Protein AF-A0A660L947-F1 (afdb_monomer)

Organism: NCBI:txid166793

Mean predicted aligned error: 6.36 Å

Foldseek 3Di:
DAKDKVVDLLVLLVCVLVVAKDWIKIWHPDDPPDTDIWIKIKHQLVPDPPDDPPDDDSQWIWIATDVLRDIDIDHPPDQLLVVLVNNVVPDPDPNSVRSSVSSVSNSVCNVCVPPD

Radius of gyration: 14.05 Å; Cα contacts (8 Å, |Δi|>4): 184; chains: 1; bounding box: 33×22×45 Å

pLDDT: mean 83.35, std 12.43, range [47.78, 96.0]

Secondary structure (DSSP, 8-state):
--EEEES-HHHHHHHHHTT--EEEEEEETT-SS---EEEEEEEEGGGSTT---SSS-TTEEEEEETTTTEEEEEESS--HHHHHIIIII-SS-HHHHHHHHHHHHHHHHHH-TT--

Structure (mmCIF, N/CA/C/O backbone):
data_AF-A0A660L947-F1
#
_entry.id   AF-A0A660L947-F1
#
loop_
_atom_site.group_PDB
_atom_site.id
_atom_site.type_symbol
_atom_site.label_atom_id
_atom_site.label_alt_id
_atom_site.label_comp_id
_atom_site.label_asym_id
_atom_site.label_entity_id
_atom_site.label_seq_id
_atom_site.pdbx_PDB_ins_code
_atom_site.Cartn_x
_atom_site.Cartn_y
_atom_site.Cartn_z
_atom_site.occupancy
_atom_site.B_iso_or_equiv
_atom_site.auth_seq_id
_atom_site.auth_comp_id
_atom_site.auth_asym_id
_atom_site.auth_atom_id
_atom_site.pdbx_PDB_model_num
ATOM 1 N N . MET A 1 1 ? 1.705 5.621 16.627 1.00 70.31 1 MET A N 1
ATOM 2 C CA . MET A 1 1 ? 0.558 4.683 16.625 1.00 70.31 1 MET A CA 1
ATOM 3 C C . MET A 1 1 ? 1.122 3.273 16.566 1.00 70.31 1 MET A C 1
ATOM 5 O O . MET A 1 1 ? 2.053 3.085 15.801 1.00 70.31 1 MET A O 1
ATOM 9 N N . ASN A 1 2 ? 0.660 2.324 17.389 1.00 83.62 2 ASN A N 1
ATOM 10 C CA . ASN A 1 2 ? 1.257 0.980 17.404 1.00 83.62 2 ASN A CA 1
ATOM 11 C C . ASN A 1 2 ? 0.555 0.078 16.374 1.00 83.62 2 ASN A C 1
ATOM 13 O O . ASN A 1 2 ? -0.573 -0.374 16.614 1.00 83.62 2 ASN A O 1
ATOM 17 N N . LEU A 1 3 ? 1.200 -0.085 15.219 1.00 89.25 3 LEU A N 1
ATOM 18 C CA . LEU A 1 3 ? 0.708 -0.842 14.072 1.00 89.25 3 LEU A CA 1
ATOM 19 C C . LEU A 1 3 ? 1.129 -2.306 14.188 1.00 89.25 3 LEU A C 1
ATOM 21 O O . LEU A 1 3 ? 2.276 -2.603 14.509 1.00 89.25 3 LEU A O 1
ATOM 25 N N . LYS A 1 4 ? 0.208 -3.215 13.885 1.00 91.31 4 LYS A N 1
ATOM 26 C CA . LYS A 1 4 ? 0.506 -4.626 13.667 1.00 91.31 4 LYS A CA 1
ATOM 27 C C . LYS A 1 4 ? 0.398 -4.911 12.174 1.00 91.31 4 LYS A C 1
ATOM 29 O O . LYS A 1 4 ? -0.655 -4.670 11.588 1.00 91.31 4 LYS A O 1
ATOM 34 N N . TRP A 1 5 ? 1.474 -5.444 11.613 1.00 93.25 5 TRP A N 1
ATOM 35 C CA . TRP A 1 5 ? 1.633 -5.737 10.194 1.00 93.25 5 TRP A CA 1
ATOM 36 C C . TRP A 1 5 ? 1.489 -7.231 9.930 1.00 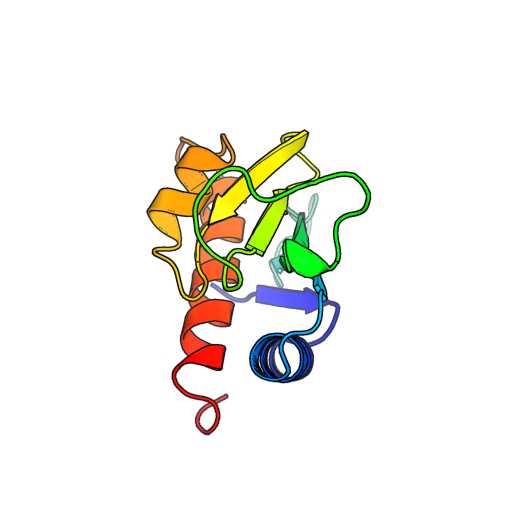93.25 5 TRP A C 1
ATOM 38 O O . TRP A 1 5 ? 1.929 -8.043 10.747 1.00 93.25 5 TRP A O 1
ATOM 48 N N . GLN A 1 6 ? 0.855 -7.586 8.816 1.00 92.62 6 GLN A N 1
ATOM 49 C CA . GLN A 1 6 ? 0.859 -8.941 8.274 1.00 92.62 6 GLN A CA 1
ATOM 50 C C . GLN A 1 6 ? 0.918 -8.871 6.740 1.00 92.62 6 GLN A C 1
ATOM 52 O O . GLN A 1 6 ? -0.075 -8.449 6.143 1.00 92.62 6 GLN A O 1
ATOM 57 N N . PRO A 1 7 ? 2.017 -9.288 6.078 1.00 93.50 7 PRO A N 1
ATOM 58 C CA . PRO A 1 7 ? 3.336 -9.710 6.602 1.00 93.50 7 PRO A CA 1
ATOM 59 C C 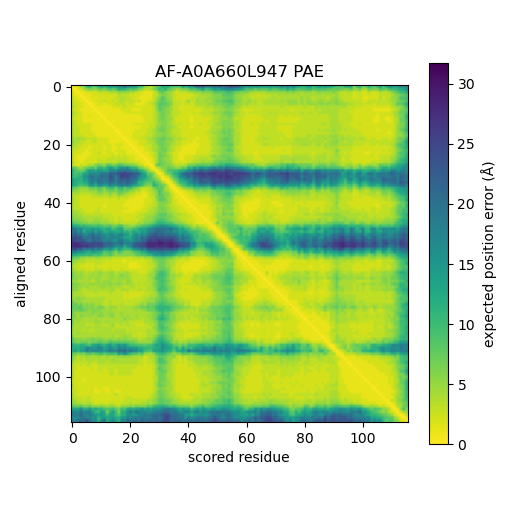. PRO A 1 7 ? 4.086 -8.644 7.425 1.00 93.50 7 PRO A C 1
ATOM 61 O O . PRO A 1 7 ? 3.584 -7.536 7.583 1.00 93.50 7 PRO A O 1
ATOM 64 N N . GLU A 1 8 ? 5.269 -8.966 7.967 1.00 94.38 8 GLU A N 1
ATOM 65 C CA . GLU A 1 8 ? 6.091 -7.997 8.712 1.00 94.38 8 GLU A CA 1
ATOM 66 C C . GLU A 1 8 ? 6.566 -6.834 7.824 1.00 94.38 8 GLU A C 1
ATOM 68 O O . GLU A 1 8 ? 6.812 -6.998 6.629 1.00 94.38 8 GLU A O 1
ATOM 73 N N . LEU A 1 9 ? 6.716 -5.642 8.414 1.00 93.38 9 LEU A N 1
ATOM 74 C CA . LEU A 1 9 ? 7.093 -4.427 7.680 1.00 93.38 9 LEU A CA 1
ATOM 75 C C . LEU A 1 9 ? 8.439 -4.572 6.951 1.00 93.38 9 LEU A C 1
ATOM 77 O O . LEU A 1 9 ? 8.567 -4.110 5.822 1.00 93.38 9 LEU A O 1
ATOM 81 N N . ASN A 1 10 ? 9.420 -5.236 7.566 1.00 92.88 10 ASN A N 1
ATOM 82 C CA . ASN A 1 10 ? 10.756 -5.391 6.985 1.00 92.88 10 ASN A CA 1
ATOM 83 C C . ASN A 1 10 ? 10.735 -6.237 5.709 1.00 92.88 10 ASN A C 1
ATOM 85 O O . ASN A 1 10 ? 11.359 -5.856 4.718 1.00 92.88 10 ASN A O 1
ATOM 89 N N . ASP A 1 11 ? 9.957 -7.321 5.702 1.00 94.62 11 ASP A N 1
ATOM 90 C CA . ASP A 1 11 ? 9.767 -8.155 4.514 1.00 94.62 11 ASP A CA 1
ATOM 91 C C . ASP A 1 11 ? 9.100 -7.349 3.396 1.00 94.62 11 ASP A C 1
ATOM 93 O O . ASP A 1 11 ? 9.557 -7.357 2.252 1.00 94.62 11 ASP A O 1
ATOM 97 N N . LEU A 1 12 ? 8.053 -6.587 3.733 1.00 94.94 12 LEU A N 1
ATOM 98 C CA . LEU A 1 12 ? 7.344 -5.732 2.778 1.00 94.94 12 LEU A CA 1
ATOM 99 C C . LEU A 1 12 ? 8.264 -4.674 2.161 1.00 94.94 12 LEU A C 1
ATOM 101 O O . LEU A 1 12 ? 8.251 -4.496 0.943 1.00 94.94 12 LEU A O 1
ATOM 105 N N . CYS A 1 13 ? 9.086 -4.008 2.975 1.00 93.50 13 CYS A N 1
ATOM 106 C CA . CYS A 1 13 ? 10.094 -3.063 2.499 1.00 93.50 13 CYS A CA 1
ATOM 107 C C . CYS A 1 13 ? 11.098 -3.746 1.562 1.00 93.50 13 CYS A C 1
ATOM 109 O O . CYS A 1 13 ? 11.371 -3.221 0.484 1.00 93.50 13 CYS A O 1
ATOM 111 N N . GLY A 1 14 ? 11.609 -4.926 1.930 1.00 93.19 14 GLY A N 1
ATOM 112 C CA . GLY A 1 14 ? 12.539 -5.699 1.103 1.00 93.19 14 GLY A CA 1
ATOM 113 C C . GLY A 1 14 ? 11.948 -6.064 -0.261 1.00 93.19 14 GLY A C 1
ATOM 114 O O . GLY A 1 14 ? 12.587 -5.847 -1.291 1.00 93.19 14 GLY A O 1
ATOM 115 N N . HIS A 1 15 ? 10.699 -6.536 -0.287 1.00 93.81 15 HIS A N 1
ATOM 116 C CA . HIS A 1 15 ? 9.981 -6.823 -1.529 1.00 93.81 15 HIS A CA 1
ATOM 117 C C . HIS A 1 15 ? 9.757 -5.567 -2.379 1.00 93.81 15 HIS A C 1
ATOM 119 O O . HIS A 1 15 ? 9.973 -5.614 -3.591 1.00 93.81 15 HIS A O 1
ATOM 125 N N . LEU A 1 16 ? 9.378 -4.441 -1.767 1.00 91.62 16 LEU A N 1
ATOM 126 C CA . LEU A 1 16 ? 9.153 -3.193 -2.495 1.00 91.62 16 LEU A CA 1
ATOM 127 C C . LEU A 1 16 ? 10.453 -2.643 -3.104 1.00 91.62 16 LEU A C 1
ATOM 129 O O . LEU A 1 16 ? 10.456 -2.232 -4.263 1.00 91.62 16 LEU A O 1
ATOM 133 N N . ILE A 1 17 ? 11.566 -2.693 -2.360 1.00 90.88 17 ILE A N 1
ATOM 134 C CA . ILE A 1 17 ? 12.907 -2.311 -2.840 1.00 90.88 17 ILE A CA 1
ATOM 135 C C . ILE A 1 17 ? 13.337 -3.200 -4.012 1.00 90.88 17 ILE A C 1
ATOM 137 O O . ILE A 1 17 ? 13.889 -2.706 -4.994 1.00 90.88 17 ILE A O 1
ATOM 141 N N . ALA A 1 18 ? 13.041 -4.500 -3.944 1.00 91.81 18 ALA A N 1
ATOM 142 C CA . ALA A 1 18 ? 13.278 -5.439 -5.038 1.00 91.81 18 ALA A CA 1
ATOM 143 C C . ALA A 1 18 ? 12.319 -5.246 -6.234 1.00 91.81 18 ALA A C 1
ATOM 145 O O . ALA A 1 18 ? 12.455 -5.919 -7.255 1.00 91.81 18 ALA A O 1
ATOM 146 N N . GLY A 1 19 ? 11.352 -4.328 -6.137 1.00 90.69 19 GLY A N 1
ATOM 147 C CA . GLY A 1 19 ? 10.392 -4.052 -7.198 1.00 90.69 19 GLY A CA 1
ATOM 148 C C . GLY A 1 19 ? 9.317 -5.129 -7.349 1.00 90.69 19 GLY A C 1
ATOM 149 O O . GLY A 1 19 ? 8.771 -5.286 -8.441 1.00 90.69 19 GLY A O 1
ATOM 150 N N . HIS A 1 20 ? 9.019 -5.881 -6.292 1.00 93.62 20 HIS A N 1
ATOM 151 C CA . HIS A 1 20 ? 7.971 -6.896 -6.288 1.00 93.62 20 HIS A CA 1
ATOM 152 C C . HIS A 1 20 ? 6.651 -6.343 -5.750 1.00 93.62 20 HIS A C 1
ATOM 154 O O . HIS A 1 20 ? 6.628 -5.541 -4.816 1.00 93.62 20 HIS A O 1
ATOM 160 N N . GLY A 1 21 ? 5.541 -6.810 -6.327 1.00 93.88 21 GLY A N 1
ATOM 161 C CA . GLY A 1 21 ? 4.212 -6.555 -5.785 1.00 93.88 21 GLY A CA 1
ATOM 162 C C . GLY A 1 21 ? 4.057 -7.121 -4.373 1.00 93.88 21 GLY A C 1
ATOM 163 O O . GLY A 1 21 ? 4.566 -8.197 -4.064 1.00 93.88 21 GLY A O 1
ATOM 164 N N . ILE A 1 22 ? 3.335 -6.395 -3.525 1.00 95.56 22 ILE A N 1
ATOM 165 C CA . ILE A 1 22 ? 3.055 -6.777 -2.142 1.00 95.56 22 ILE A CA 1
ATOM 166 C C . ILE A 1 22 ? 1.568 -6.628 -1.833 1.00 95.56 22 ILE A C 1
ATOM 168 O O . ILE A 1 22 ? 0.891 -5.732 -2.332 1.00 95.56 22 ILE A O 1
ATOM 172 N N . SER A 1 23 ? 1.069 -7.487 -0.953 1.00 96.00 23 SER A N 1
ATOM 173 C CA . SER A 1 23 ? -0.254 -7.365 -0.344 1.00 96.00 23 SER A CA 1
ATOM 174 C C . SER A 1 23 ? -0.104 -7.491 1.159 1.00 96.00 23 SER A C 1
ATOM 176 O O . SER A 1 23 ? 0.556 -8.422 1.626 1.00 96.00 23 SER A O 1
ATOM 178 N N . PHE A 1 24 ? -0.706 -6.586 1.915 1.00 94.88 24 PHE A N 1
ATOM 179 C CA . PHE A 1 24 ? -0.569 -6.597 3.361 1.00 94.88 24 PHE A CA 1
ATOM 180 C C . PHE A 1 24 ? -1.802 -6.051 4.066 1.00 94.88 24 PHE A C 1
ATOM 182 O O . PHE A 1 24 ? -2.540 -5.216 3.542 1.00 94.88 24 PHE A O 1
ATOM 189 N N . ASN A 1 25 ? -1.982 -6.524 5.292 1.00 93.62 25 ASN A N 1
ATOM 190 C CA . ASN A 1 25 ? -2.975 -6.053 6.235 1.00 93.62 25 ASN A CA 1
ATOM 191 C C . ASN A 1 25 ? -2.285 -5.296 7.375 1.00 93.62 25 ASN A C 1
ATOM 193 O O . ASN A 1 25 ? -1.263 -5.742 7.909 1.00 93.62 25 ASN A O 1
ATOM 197 N N . VAL A 1 26 ? -2.865 -4.168 7.784 1.00 91.38 26 VAL A N 1
ATOM 198 C CA . VAL A 1 26 ? -2.423 -3.420 8.967 1.00 91.38 26 VAL A CA 1
ATOM 199 C C . VAL A 1 26 ? -3.579 -3.242 9.938 1.00 91.38 26 VAL A C 1
ATOM 201 O O . VAL A 1 26 ? -4.669 -2.824 9.557 1.00 91.38 26 VAL A O 1
ATOM 204 N N . THR A 1 27 ? -3.324 -3.519 11.217 1.00 90.56 27 THR A N 1
ATOM 205 C CA . THR A 1 27 ? -4.280 -3.347 12.323 1.00 90.56 27 THR A CA 1
ATOM 206 C C . THR A 1 27 ? -3.677 -2.551 13.477 1.00 90.56 27 THR A C 1
ATOM 208 O O . THR A 1 27 ? -2.461 -2.395 13.589 1.00 90.56 27 THR A O 1
ATOM 211 N N . LEU A 1 28 ? -4.520 -2.063 14.390 1.00 86.25 28 LEU A N 1
ATOM 212 C CA . LEU A 1 28 ? -4.071 -1.464 15.652 1.00 86.25 28 LEU A CA 1
ATOM 213 C C . LEU A 1 28 ? -3.861 -2.524 16.747 1.00 86.25 28 LEU A C 1
ATOM 215 O O . LEU A 1 28 ? -4.730 -3.359 17.005 1.00 86.25 28 LEU A O 1
ATOM 219 N N . HIS A 1 29 ? -2.735 -2.444 17.467 1.00 73.88 29 HIS A N 1
ATOM 220 C CA . HIS A 1 29 ? -2.334 -3.429 18.485 1.00 73.88 29 HIS A CA 1
ATOM 221 C C . HIS A 1 29 ? -3.251 -3.483 19.735 1.00 73.88 29 HIS A C 1
ATOM 223 O O . HIS A 1 29 ? -3.170 -4.436 20.508 1.00 73.88 29 HIS A O 1
ATOM 229 N N . ARG A 1 30 ? -4.118 -2.486 19.993 1.00 64.25 30 ARG A N 1
ATOM 230 C CA . ARG A 1 30 ? -4.687 -2.258 21.345 1.00 64.25 30 ARG A CA 1
ATOM 231 C C . ARG A 1 30 ? -6.210 -2.127 21.502 1.00 64.25 30 ARG A C 1
ATOM 233 O O . ARG A 1 30 ? -6.643 -1.749 22.586 1.00 64.25 30 ARG A O 1
ATOM 240 N N . THR A 1 31 ? -7.045 -2.459 20.518 1.00 56.56 31 THR A N 1
ATOM 241 C CA . THR A 1 31 ? -8.513 -2.336 20.679 1.00 56.56 31 THR A CA 1
ATOM 242 C C . THR A 1 31 ? -9.224 -3.687 20.869 1.00 56.56 31 THR A C 1
ATOM 244 O O . THR A 1 31 ? -9.049 -4.620 20.088 1.00 56.56 31 THR A O 1
ATOM 247 N N . LEU A 1 32 ? -10.023 -3.786 21.945 1.00 57.62 32 LEU A N 1
ATOM 248 C CA . LEU A 1 32 ? -10.793 -4.971 22.381 1.00 57.62 32 LEU A CA 1
ATOM 249 C C . LEU A 1 32 ? -12.170 -5.120 21.694 1.00 57.62 32 LEU A C 1
ATOM 251 O O . LEU A 1 32 ? -12.851 -6.121 21.889 1.00 57.62 32 LEU A O 1
ATOM 255 N N . ARG A 1 33 ? -12.588 -4.151 20.872 1.00 55.62 33 ARG A N 1
ATOM 256 C CA . ARG A 1 33 ? -13.791 -4.212 20.025 1.00 55.62 33 ARG A CA 1
ATOM 257 C C . ARG A 1 33 ? -13.395 -3.795 18.614 1.00 55.62 33 ARG A C 1
ATOM 259 O O . ARG A 1 33 ? -12.751 -2.759 18.484 1.00 55.62 33 ARG A O 1
ATOM 266 N N . SER A 1 34 ? -13.723 -4.637 17.627 1.00 60.34 34 SER A N 1
ATOM 267 C CA . SER A 1 34 ? -13.509 -4.447 16.179 1.00 60.34 34 SER A CA 1
ATOM 268 C C . SER A 1 34 ? -12.206 -3.712 15.842 1.00 60.34 34 SER A C 1
ATOM 270 O O . SER A 1 34 ? -12.178 -2.484 15.751 1.00 60.34 34 SER A O 1
ATOM 272 N N . LYS A 1 35 ? -11.103 -4.451 15.688 1.00 70.25 35 LYS A N 1
ATOM 273 C CA . LYS A 1 35 ? -9.830 -3.846 15.281 1.00 70.25 35 LYS A CA 1
ATOM 274 C C . LYS A 1 35 ? -10.022 -3.242 13.888 1.00 70.25 35 LYS A C 1
ATOM 276 O O . LYS A 1 35 ? -10.281 -4.022 12.973 1.00 70.25 35 LYS A O 1
ATOM 281 N N . PRO A 1 36 ? -9.921 -1.911 13.711 1.00 74.00 36 PRO A N 1
ATOM 282 C CA . PRO A 1 36 ? -9.873 -1.361 12.369 1.00 74.00 36 PRO A CA 1
ATOM 283 C C . PRO A 1 36 ? -8.665 -1.992 11.679 1.00 74.00 36 PRO A C 1
ATOM 285 O O . PRO A 1 36 ? -7.563 -2.027 12.242 1.00 74.00 36 PRO A O 1
ATOM 288 N N . ALA A 1 37 ? -8.931 -2.572 10.519 1.00 85.19 37 ALA A N 1
ATOM 289 C CA . ALA A 1 37 ? -7.980 -3.287 9.697 1.00 85.19 37 ALA A CA 1
ATOM 290 C C . ALA A 1 37 ? -8.045 -2.680 8.302 1.00 85.19 37 ALA A C 1
ATOM 292 O O . ALA A 1 37 ? -9.128 -2.326 7.837 1.00 85.19 37 ALA A O 1
ATOM 293 N N . VAL A 1 38 ? -6.899 -2.545 7.652 1.00 87.25 38 VAL A N 1
ATOM 294 C CA . VAL A 1 38 ? -6.842 -2.092 6.267 1.00 87.25 38 VAL A CA 1
ATOM 295 C C . VAL A 1 38 ? -5.998 -3.065 5.475 1.00 87.25 38 VAL A C 1
ATOM 297 O O . VAL A 1 38 ? -4.854 -3.327 5.838 1.00 87.25 38 VAL A O 1
ATOM 300 N N . ASP A 1 39 ? -6.580 -3.545 4.382 1.00 92.75 39 ASP A N 1
ATOM 301 C CA . ASP A 1 39 ? -5.911 -4.330 3.357 1.00 92.75 39 ASP A CA 1
ATOM 302 C C . ASP A 1 39 ? -5.470 -3.419 2.209 1.00 92.75 39 ASP A C 1
ATOM 304 O O . ASP A 1 39 ? -6.283 -2.686 1.629 1.00 92.75 39 ASP A O 1
ATOM 308 N N . LEU A 1 40 ? -4.178 -3.472 1.897 1.00 93.88 40 LEU A N 1
ATOM 309 C CA . LEU A 1 40 ? -3.552 -2.740 0.804 1.00 93.88 40 LEU A CA 1
ATOM 310 C C . LEU A 1 40 ? -2.828 -3.706 -0.127 1.00 93.88 40 LEU A C 1
ATOM 312 O O . LEU A 1 40 ? -2.203 -4.674 0.311 1.00 93.88 40 LEU A O 1
ATOM 316 N N . ILE A 1 41 ? -2.893 -3.411 -1.421 1.00 95.31 41 ILE A N 1
ATOM 317 C CA . ILE A 1 41 ? -2.139 -4.114 -2.457 1.00 95.31 41 ILE A CA 1
ATOM 318 C C . ILE A 1 41 ? -1.351 -3.071 -3.237 1.00 95.31 41 ILE A C 1
ATOM 320 O O . ILE A 1 41 ? -1.923 -2.101 -3.727 1.00 95.31 41 ILE A O 1
ATOM 324 N N . LEU A 1 42 ? -0.040 -3.262 -3.336 1.00 95.12 42 LEU A N 1
ATOM 325 C CA . LEU A 1 42 ? 0.856 -2.453 -4.151 1.00 95.12 42 LEU A CA 1
ATOM 326 C C . LEU A 1 42 ? 1.390 -3.353 -5.261 1.00 95.12 42 LEU A C 1
ATOM 328 O O . LEU A 1 42 ? 1.989 -4.389 -4.989 1.00 95.12 42 LEU A O 1
ATOM 332 N N . THR A 1 43 ? 1.165 -2.993 -6.518 1.00 94.12 43 THR A N 1
ATOM 333 C CA . THR A 1 43 ? 1.588 -3.806 -7.667 1.00 94.12 43 THR A CA 1
ATOM 334 C C . THR A 1 43 ? 2.246 -2.923 -8.718 1.00 94.12 43 THR A C 1
ATOM 336 O O . THR A 1 43 ? 1.650 -1.912 -9.095 1.00 94.12 43 THR A O 1
ATOM 339 N N . PRO A 1 44 ? 3.449 -3.263 -9.212 1.00 91.75 44 PRO A N 1
ATOM 340 C CA . PRO A 1 44 ? 4.053 -2.547 -10.327 1.00 91.75 44 PRO A CA 1
ATOM 341 C C . PRO A 1 44 ? 3.119 -2.565 -11.537 1.00 91.75 44 PRO A C 1
ATOM 343 O O . PRO A 1 44 ? 2.571 -3.609 -11.883 1.00 91.75 44 PRO A O 1
ATOM 346 N N . VAL A 1 45 ? 2.960 -1.436 -12.229 1.00 89.44 45 VAL A N 1
ATOM 347 C CA . VAL A 1 45 ? 2.069 -1.367 -13.403 1.00 89.44 45 VAL A CA 1
ATOM 348 C C . VAL A 1 45 ? 2.503 -2.339 -14.504 1.00 89.44 45 VAL A C 1
ATOM 350 O O . VAL A 1 45 ? 1.653 -2.896 -15.191 1.00 89.44 45 VAL A O 1
ATOM 353 N N . ARG A 1 46 ? 3.810 -2.608 -14.619 1.00 86.81 46 ARG A N 1
ATOM 354 C CA . ARG A 1 46 ? 4.373 -3.620 -15.532 1.00 86.81 46 ARG A CA 1
ATOM 355 C C . ARG A 1 46 ? 3.841 -5.042 -15.304 1.00 86.81 46 ARG A C 1
ATOM 357 O O . ARG A 1 46 ? 3.860 -5.833 -16.241 1.00 86.81 46 ARG A O 1
ATOM 364 N N . ASP A 1 47 ? 3.356 -5.348 -14.101 1.00 88.62 47 ASP A N 1
ATOM 365 C CA . ASP A 1 47 ? 2.841 -6.672 -13.740 1.00 88.62 47 ASP A CA 1
ATOM 366 C C . ASP A 1 47 ? 1.317 -6.774 -13.965 1.00 88.62 47 ASP A C 1
ATOM 368 O O . ASP A 1 47 ? 0.729 -7.848 -13.829 1.00 88.62 47 ASP A O 1
ATOM 372 N N . LEU A 1 48 ? 0.648 -5.669 -14.328 1.00 84.25 48 LEU A N 1
ATOM 373 C CA . LEU A 1 48 ? -0.794 -5.638 -14.572 1.00 84.25 48 LEU A CA 1
ATOM 374 C C . LEU A 1 48 ? -1.121 -6.053 -16.011 1.00 84.25 48 LEU A C 1
ATOM 376 O O . LEU A 1 48 ? -0.865 -5.329 -16.976 1.00 84.25 48 LEU A O 1
ATOM 380 N N . ALA A 1 49 ? -1.764 -7.211 -16.158 1.00 76.38 49 ALA A N 1
ATOM 381 C CA . ALA A 1 49 ? -2.230 -7.692 -17.454 1.00 76.38 49 ALA A CA 1
ATOM 382 C C . ALA A 1 49 ? -3.245 -6.722 -18.090 1.00 76.38 49 ALA A C 1
ATOM 384 O O . ALA A 1 49 ? -4.193 -6.273 -17.447 1.00 76.38 49 ALA A O 1
ATOM 385 N N . GLY A 1 50 ? -3.066 -6.419 -19.378 1.00 70.56 50 GLY A N 1
ATOM 386 C CA . GLY A 1 50 ? -3.993 -5.580 -20.149 1.00 70.56 50 GLY A CA 1
ATOM 387 C C . GLY A 1 50 ? -3.853 -4.071 -19.920 1.00 70.56 50 GLY A C 1
ATOM 388 O O . GLY A 1 50 ? -4.534 -3.296 -20.594 1.00 70.56 50 GLY A O 1
ATOM 389 N N . VAL A 1 51 ? -2.952 -3.632 -19.036 1.00 67.75 51 VAL A N 1
ATOM 390 C CA . VAL A 1 51 ? -2.605 -2.217 -18.883 1.00 67.75 51 VAL A CA 1
ATOM 391 C C . VAL A 1 51 ? -1.413 -1.914 -19.783 1.00 67.75 51 VAL A C 1
ATOM 393 O O . VAL A 1 51 ? -0.265 -2.161 -19.435 1.00 67.75 51 VAL A O 1
ATOM 396 N N . HIS A 1 52 ? -1.678 -1.358 -20.965 1.00 60.03 52 HIS A N 1
ATOM 397 C CA . HIS A 1 52 ? -0.625 -0.682 -21.716 1.00 60.03 52 HIS A CA 1
ATOM 398 C C . HIS A 1 52 ? -0.447 0.712 -21.116 1.00 60.03 52 HIS A C 1
ATOM 400 O O . HIS A 1 52 ? -1.411 1.484 -21.159 1.00 60.03 52 HIS A O 1
ATOM 406 N N . PRO A 1 53 ? 0.731 1.060 -20.567 1.00 58.53 53 PRO A N 1
ATOM 407 C CA . PRO A 1 53 ? 0.977 2.401 -20.061 1.00 58.53 53 PRO A CA 1
ATOM 408 C C . PRO A 1 53 ? 0.879 3.385 -21.230 1.00 58.53 53 PRO A C 1
ATOM 410 O O . PRO A 1 53 ? 1.812 3.578 -22.008 1.00 58.53 53 PRO A O 1
ATOM 413 N N . ARG A 1 54 ? -0.304 3.983 -21.401 1.00 54.47 54 ARG A N 1
ATOM 414 C CA . ARG A 1 54 ? -0.507 5.109 -22.305 1.00 54.47 54 ARG A CA 1
ATOM 415 C C . ARG A 1 54 ? 0.158 6.294 -21.618 1.00 54.47 54 A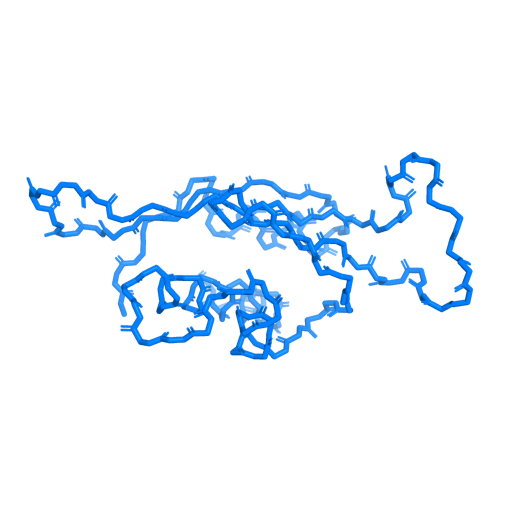RG A C 1
ATOM 417 O O . ARG A 1 54 ? -0.448 6.907 -20.752 1.00 54.47 54 ARG A O 1
ATOM 424 N N . SER A 1 55 ? 1.417 6.531 -21.985 1.00 47.78 55 SER A N 1
ATOM 425 C CA . SER A 1 55 ? 2.306 7.605 -21.516 1.00 47.78 55 SER A CA 1
ATOM 426 C C . SER A 1 55 ? 2.621 7.623 -20.012 1.00 47.78 55 SER A C 1
ATOM 428 O O . SER A 1 55 ? 1.808 8.094 -19.229 1.00 47.78 55 SER A O 1
ATOM 430 N N . GLY A 1 56 ? 3.857 7.216 -19.677 1.00 53.09 56 GLY A N 1
ATOM 431 C CA . GLY A 1 56 ? 4.587 7.534 -18.435 1.00 53.09 56 GLY A CA 1
ATOM 432 C C . GLY A 1 56 ? 4.029 6.822 -17.205 1.00 53.09 56 GLY A C 1
ATOM 433 O O . GLY A 1 56 ? 2.920 7.083 -16.781 1.00 53.09 56 GLY A O 1
ATOM 434 N N . ASP A 1 57 ? 4.683 5.872 -16.566 1.00 65.62 57 ASP A N 1
ATOM 435 C CA . ASP A 1 57 ? 6.086 5.782 -16.186 1.00 65.62 57 ASP A CA 1
ATOM 436 C C . ASP A 1 57 ? 6.274 4.314 -15.752 1.00 65.62 57 ASP A C 1
ATOM 438 O O . ASP A 1 57 ? 5.453 3.798 -14.989 1.00 65.62 57 ASP A O 1
ATOM 442 N N . GLU A 1 58 ? 7.282 3.605 -16.264 1.00 67.19 58 GLU A N 1
ATOM 443 C CA . GLU A 1 58 ? 7.541 2.184 -15.947 1.00 67.19 58 GLU A CA 1
ATOM 444 C C . GLU A 1 58 ? 7.820 1.934 -14.454 1.00 67.19 58 GLU A C 1
ATOM 446 O O . GLU A 1 58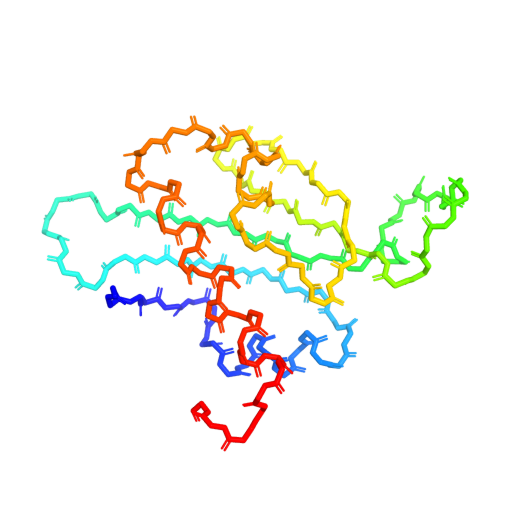 ? 7.772 0.798 -13.970 1.00 67.19 58 GLU A O 1
ATOM 451 N N . HIS A 1 59 ? 8.053 3.019 -13.716 1.00 76.00 59 HIS A N 1
ATOM 452 C CA . HIS A 1 59 ? 8.218 3.058 -12.271 1.00 76.00 59 HIS A CA 1
ATOM 453 C C . HIS A 1 59 ? 6.906 3.288 -11.503 1.00 76.00 59 HIS A C 1
ATOM 455 O O . HIS A 1 59 ? 6.924 3.404 -10.277 1.00 76.00 59 HIS A O 1
ATOM 461 N N . SER A 1 60 ? 5.762 3.338 -12.191 1.00 88.50 60 SER A N 1
ATOM 462 C CA . SER A 1 60 ? 4.449 3.491 -11.562 1.00 88.50 60 SER A CA 1
ATOM 463 C C . SER A 1 60 ? 3.981 2.210 -10.881 1.00 88.50 60 SER A C 1
ATOM 465 O O . SER A 1 60 ? 4.160 1.094 -11.379 1.00 88.50 60 SER A O 1
ATOM 467 N N . TRP A 1 61 ? 3.286 2.395 -9.765 1.00 92.31 61 TRP A N 1
ATOM 468 C CA . TRP A 1 61 ? 2.639 1.349 -8.991 1.00 92.31 61 TRP A CA 1
ATOM 469 C C . TRP A 1 61 ? 1.144 1.620 -8.896 1.00 92.31 61 TRP A C 1
ATOM 471 O O . TRP A 1 61 ? 0.706 2.758 -8.725 1.00 92.31 61 TRP A O 1
ATOM 481 N N . LEU A 1 62 ? 0.357 0.554 -8.965 1.00 92.88 62 LEU A N 1
ATOM 482 C CA . LEU A 1 62 ? -1.018 0.549 -8.503 1.00 92.88 62 LEU A CA 1
ATOM 483 C C . LEU A 1 62 ? -1.019 0.348 -6.993 1.00 92.88 62 LEU A C 1
ATOM 485 O O . LEU A 1 62 ? -0.569 -0.689 -6.514 1.00 92.88 62 LEU A O 1
ATOM 489 N N . VAL A 1 63 ? -1.573 1.309 -6.263 1.00 93.62 63 VAL A N 1
ATOM 490 C CA . VAL A 1 63 ? -1.961 1.141 -4.863 1.00 93.62 63 VAL A CA 1
ATOM 491 C C . VAL A 1 63 ? -3.464 0.936 -4.813 1.00 93.62 63 VAL A C 1
ATOM 493 O O . VAL A 1 63 ? -4.223 1.822 -5.195 1.00 93.62 63 VAL A O 1
ATOM 496 N N . TRP A 1 64 ? -3.896 -0.221 -4.333 1.00 94.06 64 TRP A N 1
ATOM 497 C CA . TRP A 1 64 ? -5.295 -0.591 -4.180 1.00 94.06 64 TRP A CA 1
ATOM 498 C C . TRP A 1 64 ? -5.664 -0.720 -2.707 1.00 94.06 64 TRP A C 1
ATOM 500 O O . TRP A 1 64 ? -4.916 -1.312 -1.927 1.00 94.06 64 TRP A O 1
ATOM 510 N N . GLN A 1 65 ? -6.837 -0.203 -2.343 1.00 91.44 65 GLN A N 1
ATOM 511 C CA . GLN A 1 65 ? -7.401 -0.319 -1.004 1.00 91.44 65 GLN A CA 1
ATOM 512 C C . GLN A 1 65 ? -8.756 -1.029 -1.075 1.00 91.44 65 GLN A C 1
ATOM 514 O O . GLN A 1 65 ? -9.686 -0.593 -1.759 1.00 91.44 65 GLN A O 1
ATOM 519 N N . SER A 1 66 ? -8.856 -2.157 -0.370 1.00 87.00 66 SER A N 1
ATOM 520 C CA . SER A 1 66 ? -9.981 -3.087 -0.524 1.00 87.00 66 SER A CA 1
ATOM 521 C C . SER A 1 66 ? -11.303 -2.565 0.042 1.00 87.00 66 SER A C 1
ATOM 523 O O . SER A 1 66 ? -12.357 -2.899 -0.490 1.00 87.00 66 SER A O 1
ATOM 525 N N . HIS A 1 67 ? -11.274 -1.752 1.101 1.00 83.88 67 HIS A N 1
ATOM 526 C CA . HIS A 1 67 ? -12.485 -1.244 1.757 1.00 83.88 67 HIS A CA 1
ATOM 527 C C . HIS A 1 67 ? -13.227 -0.205 0.905 1.00 83.88 67 HIS A C 1
ATOM 529 O O . HIS A 1 67 ? -14.450 -0.230 0.812 1.00 83.88 67 HIS A O 1
ATOM 535 N N . THR A 1 68 ? -12.492 0.702 0.266 1.00 86.62 68 THR A N 1
ATOM 536 C CA . THR A 1 68 ? -13.033 1.736 -0.614 1.00 86.62 68 THR A CA 1
ATOM 537 C C . THR A 1 68 ? -13.226 1.224 -2.036 1.00 86.62 68 THR A C 1
ATOM 539 O O . THR A 1 68 ? -13.928 1.867 -2.815 1.00 86.62 68 THR A O 1
ATOM 542 N N . GLY A 1 69 ? -12.614 0.084 -2.384 1.00 89.38 69 GLY A N 1
ATOM 543 C CA . GLY A 1 69 ? -12.626 -0.467 -3.737 1.00 89.38 69 GLY A CA 1
ATOM 544 C C . GLY A 1 69 ? -11.947 0.464 -4.741 1.00 89.38 69 GLY A C 1
ATOM 545 O O . GLY A 1 69 ? -12.373 0.544 -5.894 1.00 89.38 69 GLY A O 1
ATOM 546 N N . ARG A 1 70 ? -10.949 1.235 -4.290 1.00 89.88 70 ARG A N 1
ATOM 547 C CA . ARG A 1 70 ? -10.260 2.238 -5.107 1.00 89.88 70 ARG A CA 1
ATOM 548 C C . ARG A 1 70 ? -8.803 1.875 -5.324 1.00 89.88 70 ARG A C 1
ATOM 550 O O . ARG A 1 70 ? -8.113 1.421 -4.413 1.00 89.88 70 ARG A O 1
ATOM 557 N N . GLY A 1 71 ? -8.348 2.150 -6.543 1.00 91.25 71 GLY A N 1
ATOM 558 C CA . GLY A 1 71 ? -6.960 2.048 -6.965 1.00 91.25 71 GLY A CA 1
ATOM 559 C C . GLY A 1 71 ? -6.430 3.398 -7.426 1.00 91.25 71 GLY A C 1
ATOM 560 O O . GLY A 1 71 ? -7.138 4.145 -8.101 1.00 91.25 71 GLY A O 1
ATOM 561 N N . VAL A 1 72 ? -5.186 3.700 -7.077 1.00 91.69 72 VAL A N 1
ATOM 562 C CA . VAL A 1 72 ? -4.472 4.905 -7.498 1.00 91.69 72 VAL A CA 1
ATOM 563 C C . VAL A 1 72 ? -3.166 4.483 -8.151 1.00 91.69 72 VAL A C 1
ATOM 565 O O . VAL A 1 72 ? -2.421 3.683 -7.589 1.00 91.69 72 VAL A O 1
ATOM 568 N N . LEU A 1 73 ? -2.893 5.027 -9.335 1.00 90.69 73 LEU A N 1
ATOM 569 C CA . LEU A 1 73 ? -1.590 4.910 -9.979 1.00 90.69 73 LEU A CA 1
ATOM 570 C C . LEU A 1 73 ? -0.691 6.034 -9.472 1.00 90.69 73 LEU A C 1
ATOM 572 O O . LEU A 1 73 ? -1.059 7.205 -9.558 1.00 90.69 73 LEU A O 1
ATOM 576 N N . THR A 1 74 ? 0.468 5.683 -8.928 1.00 89.69 74 THR A N 1
ATOM 577 C CA . THR A 1 74 ? 1.436 6.653 -8.411 1.00 89.69 74 THR A CA 1
ATOM 578 C C . THR A 1 74 ? 2.853 6.091 -8.466 1.00 89.69 74 THR A C 1
ATOM 580 O O . THR A 1 74 ? 3.051 4.876 -8.425 1.00 89.69 74 THR A O 1
ATOM 583 N N . ALA A 1 75 ? 3.851 6.966 -8.553 1.00 88.44 75 ALA A N 1
ATOM 584 C CA . ALA A 1 75 ? 5.241 6.571 -8.359 1.00 88.44 75 ALA A CA 1
ATOM 585 C C . 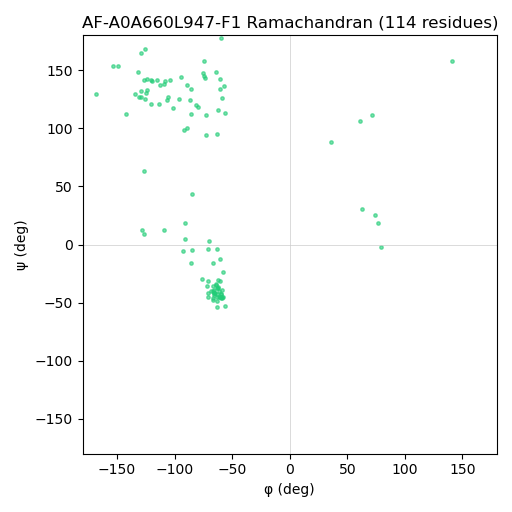ALA A 1 75 ? 5.494 6.319 -6.868 1.00 88.44 75 ALA A C 1
ATOM 587 O O . ALA A 1 75 ? 4.964 7.034 -6.018 1.00 88.44 75 ALA A O 1
ATOM 588 N N . LEU A 1 76 ? 6.311 5.318 -6.544 1.00 85.88 76 LEU A N 1
ATOM 589 C CA . LEU A 1 76 ? 6.782 5.091 -5.180 1.00 85.88 76 LEU A CA 1
ATOM 590 C C . LEU A 1 76 ? 8.264 5.467 -5.091 1.00 85.88 76 LEU A C 1
ATOM 592 O O . LEU A 1 76 ? 9.015 5.143 -6.011 1.00 85.88 76 LEU A O 1
ATOM 596 N N . PRO A 1 77 ? 8.709 6.100 -3.997 1.00 84.88 77 PRO A N 1
ATOM 597 C CA . PRO A 1 77 ? 7.930 6.514 -2.826 1.00 84.88 77 PRO A CA 1
ATOM 598 C C . PRO A 1 77 ? 7.061 7.767 -3.076 1.00 84.88 77 PRO A C 1
ATOM 600 O O . PRO A 1 77 ? 7.437 8.653 -3.836 1.00 84.88 77 PRO A O 1
ATOM 603 N N . CYS A 1 78 ? 5.900 7.857 -2.416 1.00 84.31 78 CYS A N 1
ATOM 604 C CA . CYS A 1 78 ? 4.917 8.943 -2.597 1.00 84.31 78 CYS A CA 1
ATOM 605 C C . CYS A 1 78 ? 4.540 9.645 -1.283 1.00 84.31 78 CYS A C 1
ATOM 607 O O . CYS A 1 78 ? 4.784 9.114 -0.201 1.00 84.31 78 CYS A O 1
ATOM 609 N N . HIS A 1 79 ? 3.846 10.790 -1.367 1.00 87.44 79 HIS A N 1
ATOM 610 C CA . HIS A 1 79 ? 3.293 11.481 -0.196 1.00 87.44 79 HIS A CA 1
ATOM 611 C C . HIS A 1 79 ? 2.075 10.724 0.394 1.00 87.44 79 HIS A C 1
ATOM 613 O O . HIS A 1 79 ? 1.002 10.723 -0.219 1.00 87.44 79 HIS A O 1
ATOM 619 N N . PRO A 1 80 ? 2.174 10.123 1.599 1.00 87.06 80 PRO A N 1
ATOM 620 C CA . PRO A 1 80 ? 1.154 9.206 2.127 1.00 87.06 80 PRO A CA 1
ATOM 621 C C . PRO A 1 80 ? -0.224 9.839 2.340 1.00 87.06 80 PRO A C 1
ATOM 623 O O . PRO A 1 80 ? -1.243 9.202 2.086 1.00 87.06 80 PRO A O 1
ATOM 626 N N . GLY A 1 81 ? -0.269 11.102 2.782 1.00 84.69 81 GLY A N 1
ATOM 627 C CA . GLY A 1 81 ? -1.535 11.811 3.002 1.00 84.69 81 GLY A CA 1
ATOM 628 C C . GLY A 1 81 ? -2.294 12.073 1.700 1.00 84.69 81 GLY A C 1
ATOM 629 O O . GLY A 1 81 ? -3.498 11.862 1.634 1.00 84.69 81 GLY A O 1
ATOM 630 N N . GLN A 1 82 ? -1.569 12.430 0.636 1.00 87.25 82 GLN A N 1
ATOM 631 C CA . GLN A 1 82 ? -2.176 12.693 -0.672 1.00 87.25 82 GLN A CA 1
ATOM 632 C C . GLN A 1 82 ? -2.721 11.399 -1.286 1.00 87.25 82 GLN A C 1
ATOM 634 O O . GLN A 1 82 ? -3.811 11.391 -1.853 1.00 87.25 82 GLN A O 1
ATOM 639 N N . LEU A 1 83 ? -1.983 10.296 -1.132 1.00 88.50 83 LEU A N 1
ATOM 640 C CA . LEU A 1 83 ? -2.424 8.981 -1.581 1.00 88.50 83 LEU A CA 1
ATOM 641 C C . LEU A 1 83 ? -3.669 8.504 -0.813 1.00 88.50 83 LEU A C 1
ATOM 643 O O . LEU A 1 83 ? -4.604 8.000 -1.429 1.00 88.50 83 LEU A O 1
ATOM 647 N N . ALA A 1 84 ? -3.729 8.705 0.507 1.00 87.88 84 ALA A N 1
ATOM 648 C CA . ALA A 1 84 ? -4.915 8.372 1.301 1.00 87.88 84 ALA A CA 1
ATOM 649 C C . ALA A 1 84 ? -6.163 9.149 0.834 1.00 87.88 84 ALA A C 1
ATOM 651 O O . ALA A 1 84 ? -7.231 8.553 0.664 1.00 87.88 84 ALA A O 1
ATOM 652 N N . ASP A 1 85 ? -6.022 10.446 0.547 1.00 88.25 85 ASP A N 1
ATOM 653 C CA . ASP A 1 85 ? -7.112 11.266 0.007 1.00 88.25 85 ASP A CA 1
ATOM 654 C C . ASP A 1 85 ? -7.590 10.745 -1.361 1.00 88.25 85 ASP A C 1
ATOM 656 O O . ASP A 1 85 ? -8.792 10.575 -1.585 1.00 88.25 85 ASP A O 1
ATOM 660 N N . GLN A 1 86 ? -6.658 10.411 -2.262 1.00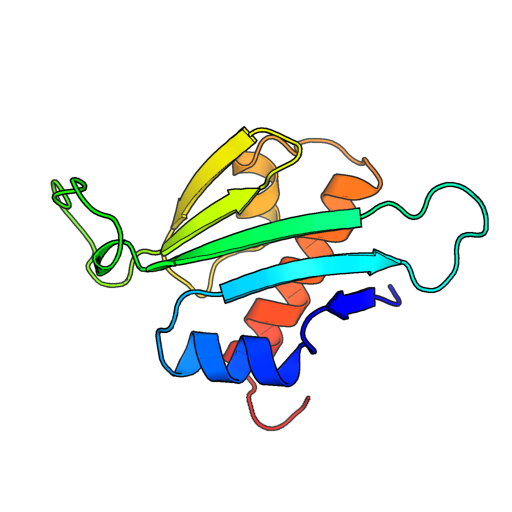 89.62 86 GLN A N 1
ATOM 661 C CA . GLN A 1 86 ? -6.968 9.849 -3.585 1.00 89.62 86 GLN A CA 1
ATOM 662 C C . GLN A 1 86 ? -7.643 8.470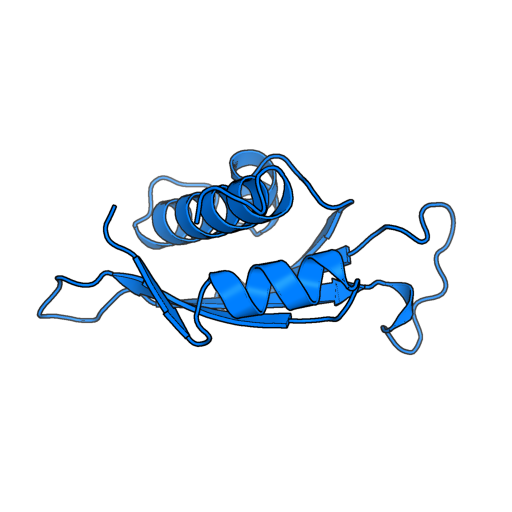 -3.503 1.00 89.62 86 GLN A C 1
ATOM 664 O O . GLN A 1 86 ? -8.548 8.175 -4.289 1.00 89.62 86 GLN A O 1
ATOM 669 N N . LEU A 1 87 ? -7.288 7.655 -2.505 1.00 89.19 87 LEU A N 1
ATOM 670 C CA . LEU A 1 87 ? -7.942 6.376 -2.203 1.00 89.19 87 LEU A CA 1
ATOM 671 C C . LEU A 1 87 ? -9.366 6.535 -1.643 1.00 89.19 87 LEU A C 1
ATOM 673 O O . LEU A 1 87 ? -10.019 5.539 -1.331 1.00 89.19 87 LEU A O 1
ATOM 677 N N . GLY A 1 88 ? -9.885 7.765 -1.553 1.00 86.19 88 GLY A N 1
ATOM 678 C CA . GLY A 1 88 ? -11.238 8.047 -1.084 1.00 86.19 88 GLY A CA 1
ATOM 679 C C . GLY A 1 88 ? -11.387 7.954 0.429 1.00 86.19 88 GLY A C 1
ATOM 680 O O . GLY A 1 88 ? -12.509 7.850 0.914 1.00 86.19 88 GLY A O 1
ATOM 681 N N . LEU A 1 89 ? -10.279 8.008 1.170 1.00 83.94 89 LEU A N 1
ATOM 682 C CA . LEU A 1 89 ? -10.271 8.018 2.633 1.00 83.94 89 LEU A CA 1
ATOM 683 C C . LEU A 1 89 ? -10.300 9.448 3.193 1.00 83.94 89 LEU A C 1
ATOM 685 O O . LEU A 1 89 ? -9.967 9.662 4.355 1.00 83.94 89 LEU A O 1
ATOM 689 N N . ALA A 1 90 ? -10.697 10.426 2.372 1.00 71.00 90 ALA A N 1
ATOM 690 C CA . ALA A 1 90 ? -10.798 11.825 2.761 1.00 71.00 90 ALA A CA 1
ATOM 691 C C . ALA A 1 90 ? -11.721 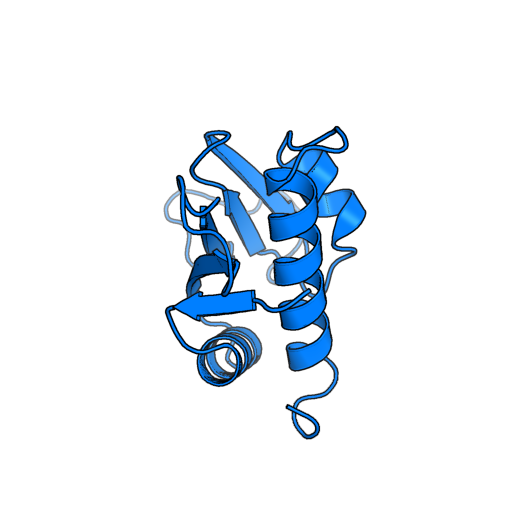11.974 3.985 1.00 71.00 90 ALA A C 1
ATOM 693 O O . ALA A 1 90 ? -12.925 11.721 3.926 1.00 71.00 90 ALA A O 1
ATOM 694 N N . GLY A 1 91 ? -11.134 12.370 5.114 1.00 67.31 91 GLY A N 1
ATOM 695 C CA . GLY A 1 91 ? -11.814 12.492 6.400 1.00 67.31 91 GLY A CA 1
ATOM 696 C C . GLY A 1 91 ? -10.939 12.025 7.563 1.00 67.31 91 GLY A C 1
ATOM 697 O O . GLY A 1 91 ? -10.002 11.253 7.402 1.00 67.31 91 GLY A O 1
ATOM 698 N N . GLN A 1 92 ? -11.237 12.478 8.781 1.00 66.38 92 GLN A N 1
ATOM 699 C CA . GLN A 1 92 ? -10.493 12.065 9.979 1.00 66.38 92 GLN A CA 1
ATOM 700 C C . GLN A 1 92 ? -11.014 10.744 10.574 1.00 66.38 92 GLN A C 1
ATOM 702 O O . GLN A 1 92 ? -11.184 10.630 11.791 1.00 66.38 92 GLN A O 1
ATOM 707 N N . THR A 1 93 ? -11.301 9.746 9.735 1.00 78.50 93 THR A N 1
ATOM 708 C CA . THR A 1 93 ? -11.702 8.419 10.221 1.00 78.50 93 THR A CA 1
ATOM 709 C C . THR A 1 93 ? -10.490 7.665 10.778 1.00 78.50 93 THR A C 1
ATOM 711 O O . THR A 1 93 ? -9.334 7.950 10.450 1.00 78.50 93 THR A O 1
ATOM 714 N N . ASN A 1 94 ? -10.737 6.682 11.649 1.00 82.25 94 ASN A N 1
ATOM 715 C CA . ASN A 1 94 ? -9.664 5.829 12.172 1.00 82.25 94 ASN A CA 1
ATOM 716 C C . ASN A 1 94 ? -8.969 5.032 11.057 1.00 82.25 94 ASN A C 1
ATOM 718 O O . ASN A 1 94 ? -7.775 4.773 11.161 1.00 82.25 94 ASN A O 1
ATOM 722 N N . GLU A 1 95 ? -9.691 4.687 9.990 1.00 80.31 95 GLU A N 1
ATOM 723 C CA . GLU A 1 95 ? -9.152 3.991 8.818 1.00 80.31 95 GLU A CA 1
ATOM 724 C C . GLU A 1 95 ? -8.238 4.889 7.989 1.00 80.31 95 GLU A C 1
ATOM 726 O O . GLU A 1 95 ? -7.132 4.474 7.664 1.00 80.31 95 GLU A O 1
ATOM 731 N N . ALA A 1 96 ? -8.636 6.137 7.722 1.00 82.25 96 ALA A N 1
ATOM 732 C CA . ALA A 1 96 ? -7.796 7.098 7.008 1.00 82.25 96 ALA A CA 1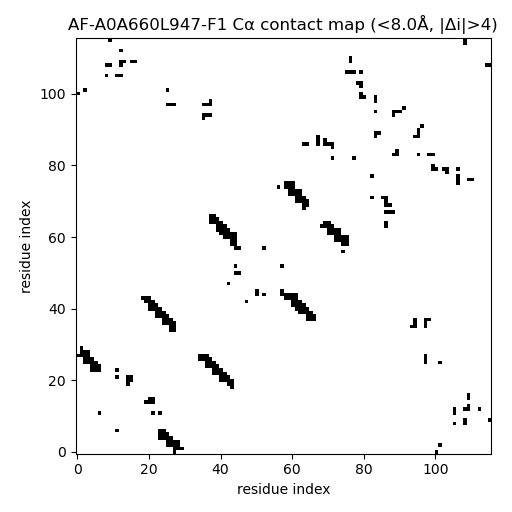
ATOM 733 C C . ALA A 1 96 ? -6.458 7.315 7.727 1.00 82.25 96 ALA A C 1
ATOM 735 O O . ALA A 1 96 ? -5.388 7.227 7.124 1.00 82.25 96 ALA A O 1
ATOM 736 N N . ARG A 1 97 ? -6.510 7.491 9.055 1.00 86.06 97 ARG A N 1
ATOM 737 C CA . ARG A 1 97 ? -5.314 7.599 9.904 1.00 86.06 97 ARG A CA 1
ATOM 738 C C . ARG A 1 97 ? -4.476 6.319 9.888 1.00 86.06 97 ARG A C 1
ATOM 740 O O . ARG A 1 97 ? -3.251 6.402 9.907 1.00 86.06 97 ARG A O 1
ATOM 747 N N . LEU A 1 98 ? -5.118 5.148 9.857 1.00 88.25 98 LEU A N 1
ATOM 748 C CA . LEU A 1 98 ? -4.447 3.848 9.789 1.00 88.25 98 LEU A CA 1
ATOM 749 C C . LEU A 1 98 ? -3.712 3.657 8.459 1.00 88.25 98 LEU A C 1
ATOM 751 O O . LEU A 1 98 ? -2.538 3.297 8.479 1.00 88.25 98 LEU A O 1
ATOM 755 N N . VAL A 1 99 ? -4.357 3.973 7.334 1.00 88.25 99 VAL A N 1
ATOM 756 C CA . VAL A 1 99 ? -3.742 3.931 5.998 1.00 88.25 99 VAL A CA 1
ATOM 757 C C . VAL A 1 99 ? -2.598 4.915 5.887 1.00 88.25 99 VAL A C 1
ATOM 759 O O . VAL A 1 99 ? -1.514 4.529 5.465 1.00 88.25 99 VAL A O 1
ATOM 762 N N . GLN A 1 100 ? -2.804 6.163 6.306 1.00 89.44 100 GLN A N 1
ATOM 763 C CA . GLN A 1 100 ? -1.758 7.174 6.253 1.00 89.44 100 GLN A CA 1
ATOM 764 C C . GLN A 1 100 ? -0.537 6.746 7.075 1.00 89.44 100 GLN A C 1
ATOM 766 O O . GLN A 1 100 ? 0.580 6.813 6.577 1.00 89.44 100 GLN A O 1
ATOM 771 N N . ALA A 1 101 ? -0.739 6.250 8.300 1.00 90.56 101 ALA A N 1
ATOM 772 C CA . ALA A 1 101 ? 0.358 5.783 9.141 1.00 90.56 101 ALA A CA 1
ATOM 773 C C . ALA A 1 101 ? 1.062 4.541 8.575 1.00 90.56 101 ALA A C 1
ATOM 775 O O . ALA A 1 101 ? 2.284 4.450 8.672 1.00 90.56 101 ALA A O 1
ATOM 776 N N . ALA A 1 102 ? 0.313 3.598 7.994 1.00 91.56 102 ALA A N 1
ATOM 777 C CA . ALA A 1 102 ? 0.880 2.429 7.330 1.00 91.56 102 ALA A CA 1
ATOM 778 C C . ALA A 1 102 ? 1.736 2.853 6.129 1.00 91.56 102 ALA A C 1
ATOM 780 O O . ALA A 1 102 ? 2.918 2.534 6.067 1.00 91.56 102 ALA A O 1
ATOM 781 N N . LEU A 1 103 ? 1.176 3.643 5.213 1.00 90.69 103 LEU A N 1
ATOM 782 C CA . LEU A 1 103 ? 1.898 4.130 4.041 1.00 90.69 103 LEU A CA 1
ATOM 783 C C . LEU A 1 103 ? 3.126 4.957 4.440 1.00 90.69 103 LEU A C 1
ATOM 785 O O . LEU A 1 103 ? 4.187 4.733 3.875 1.00 90.69 103 LEU A O 1
ATOM 789 N N . SER A 1 104 ? 3.032 5.839 5.441 1.00 91.44 104 SER A N 1
ATOM 790 C CA . SER A 1 104 ? 4.195 6.567 5.971 1.00 91.44 104 SER A CA 1
ATOM 791 C C . SER A 1 104 ? 5.300 5.626 6.442 1.00 91.44 104 SER A C 1
ATOM 793 O O . SER A 1 104 ? 6.419 5.733 5.959 1.00 91.44 104 SER A O 1
ATOM 795 N N . ALA A 1 105 ? 4.987 4.664 7.312 1.00 92.00 105 ALA A N 1
ATOM 796 C CA . ALA A 1 105 ? 5.984 3.728 7.830 1.00 92.00 105 ALA A CA 1
ATOM 797 C C . ALA A 1 105 ? 6.618 2.859 6.728 1.00 92.00 105 ALA A C 1
ATOM 799 O O . ALA A 1 105 ? 7.817 2.594 6.772 1.00 92.00 105 ALA A O 1
ATOM 800 N N . LEU A 1 106 ? 5.837 2.453 5.721 1.00 91.38 106 LEU A N 1
ATOM 801 C CA . LEU A 1 106 ? 6.346 1.721 4.561 1.00 91.38 106 LEU A CA 1
ATOM 802 C C . LEU A 1 106 ? 7.287 2.589 3.710 1.00 91.38 106 LEU A C 1
ATOM 804 O O . LEU A 1 106 ? 8.382 2.148 3.371 1.00 91.38 106 LEU A O 1
ATOM 808 N N . MET A 1 107 ? 6.899 3.830 3.393 1.00 90.88 107 MET A N 1
ATOM 809 C CA . MET A 1 107 ? 7.731 4.745 2.596 1.00 90.88 107 MET A CA 1
ATOM 810 C C . MET A 1 107 ? 9.013 5.161 3.329 1.00 90.88 107 MET A C 1
ATOM 812 O O . MET A 1 107 ? 10.061 5.293 2.692 1.00 90.88 107 MET A O 1
ATOM 816 N N . ASP A 1 108 ? 8.942 5.335 4.650 1.00 90.06 108 ASP A N 1
ATOM 817 C CA . ASP A 1 108 ? 10.101 5.616 5.500 1.00 90.06 108 ASP A CA 1
ATOM 818 C C . ASP A 1 108 ? 11.065 4.422 5.514 1.00 90.06 108 ASP A C 1
ATOM 820 O O . ASP A 1 108 ? 12.276 4.593 5.360 1.00 90.06 108 ASP A O 1
ATOM 824 N N . GLY A 1 109 ? 10.533 3.202 5.631 1.00 87.00 109 GLY A N 1
ATOM 825 C CA . GLY A 1 109 ? 11.326 1.977 5.614 1.00 87.00 109 GLY A CA 1
ATOM 826 C C . GLY A 1 109 ? 12.055 1.725 4.292 1.00 87.00 109 GLY A C 1
ATOM 827 O O . GLY A 1 109 ? 13.193 1.259 4.288 1.00 87.00 109 GLY A O 1
ATOM 828 N N . VAL A 1 110 ? 11.438 2.105 3.173 1.00 85.44 110 VAL A N 1
ATOM 829 C CA . VAL A 1 110 ? 12.040 2.021 1.832 1.00 85.44 110 VAL A CA 1
ATOM 830 C C . VAL A 1 110 ? 13.137 3.075 1.637 1.00 85.44 110 VAL A C 1
ATOM 832 O O . VAL A 1 110 ? 14.152 2.788 1.007 1.00 85.44 110 VAL A O 1
ATOM 835 N N . HIS A 1 111 ? 12.980 4.277 2.205 1.00 80.50 111 HIS A N 1
ATOM 836 C CA . HIS A 1 111 ? 14.004 5.330 2.153 1.00 80.50 111 HIS A CA 1
ATOM 837 C C . HIS A 1 111 ? 15.187 5.098 3.101 1.00 80.50 111 HIS A C 1
ATOM 839 O O . HIS A 1 111 ? 16.294 5.557 2.819 1.00 80.50 111 HIS A O 1
ATOM 845 N N . ALA A 1 112 ? 14.970 4.426 4.234 1.00 74.56 112 ALA A N 1
ATOM 846 C CA . ALA A 1 112 ? 15.981 4.211 5.268 1.00 74.56 112 ALA A CA 1
ATOM 847 C C . ALA A 1 112 ? 16.144 2.718 5.625 1.00 74.56 112 ALA A C 1
ATOM 849 O O . ALA A 1 112 ? 15.953 2.347 6.787 1.00 74.56 112 ALA A O 1
ATOM 850 N N . PRO A 1 113 ? 16.574 1.859 4.677 1.00 60.75 113 PRO A N 1
ATOM 851 C CA . PRO A 1 113 ? 16.573 0.398 4.835 1.00 60.75 113 PRO A CA 1
ATOM 852 C C . PRO A 1 113 ? 17.481 -0.154 5.956 1.00 60.75 113 PRO A C 1
ATOM 854 O O . PRO A 1 113 ? 17.479 -1.352 6.203 1.00 60.75 113 PRO A O 1
ATOM 857 N N . GLY A 1 114 ? 18.255 0.691 6.651 1.00 50.34 114 GLY A N 1
ATOM 858 C CA . GLY A 1 114 ? 19.140 0.308 7.762 1.00 50.34 114 GLY A CA 1
ATOM 859 C C . GLY A 1 114 ? 18.692 0.760 9.160 1.00 50.34 114 GLY A C 1
ATOM 860 O O . GLY A 1 114 ? 19.519 0.757 10.069 1.00 50.34 114 GLY A O 1
ATOM 861 N N . ARG A 1 115 ? 17.447 1.231 9.340 1.00 52.03 115 ARG A N 1
ATOM 862 C CA . ARG A 1 115 ? 16.943 1.772 10.626 1.00 52.03 115 ARG A CA 1
ATOM 863 C C . ARG A 1 115 ? 15.642 1.136 11.136 1.00 52.03 115 ARG A C 1
ATOM 865 O O . ARG A 1 115 ? 15.066 1.666 12.087 1.00 52.03 115 ARG A O 1
ATOM 872 N N . LEU A 1 116 ? 15.184 0.058 10.503 1.00 53.50 116 LEU A N 1
ATOM 873 C CA . LEU A 1 116 ? 13.971 -0.666 10.888 1.00 53.50 116 LEU A CA 1
ATOM 874 C C . LEU A 1 116 ? 14.257 -1.786 11.891 1.00 53.50 116 LEU A C 1
ATOM 876 O O . LEU A 1 116 ? 15.276 -2.489 11.709 1.00 53.50 116 LEU A O 1
#

Sequence (116 aa):
MNLKWQPELNDLCGHLIAGHGISFNVTLHRTLRSKPAVDLILTPVRDLAGVHPRSGDEHSWLVWQSHTGRGVLTALPCHPGQLADQLGLAGQTNEARLVQAALSALMDGVHAPGRL

Solvent-accessible surface area (backbone atoms only — not comparable to full-atom values): 6792 Å² total; per-residue (Å²): 132,66,72,41,57,44,61,52,66,68,59,53,28,53,37,50,74,73,67,42,63,49,67,38,39,41,31,55,74,82,58,96,64,82,59,64,66,48,50,40,36,41,34,44,44,85,76,42,84,92,58,73,80,81,72,85,55,92,68,26,24,37,41,32,35,67,90,70,71,30,70,43,81,42,55,75,81,63,65,33,65,63,51,35,43,73,42,69,38,69,60,96,45,73,62,32,54,48,51,26,50,50,46,41,55,47,45,50,39,58,75,42,78,88,76,123